Protein AF-A0A2E2XF05-F1 (afdb_monomer)

Solvent-accessible surface area (backbone atoms only — not comparable to full-atom values): 8799 Å² total; per-residue (Å²): 124,54,68,68,55,55,50,50,51,51,48,69,74,61,64,51,60,24,35,37,39,36,39,91,64,89,56,67,69,61,55,51,50,18,64,78,66,68,20,51,69,46,81,35,78,52,69,76,68,50,79,86,55,68,71,25,62,30,31,40,35,61,68,50,55,86,99,35,68,68,50,52,51,40,50,53,46,37,54,76,66,26,21,56,24,37,43,33,36,33,77,39,92,56,95,66,80,61,63,70,49,46,75,72,63,35,41,81,71,48,77,29,82,89,78,40,32,31,34,32,41,33,48,57,88,73,64,67,72,89,57,71,53,84,34,64,90,51,37,102,53,46,93,52,60,92,73,72,81,136
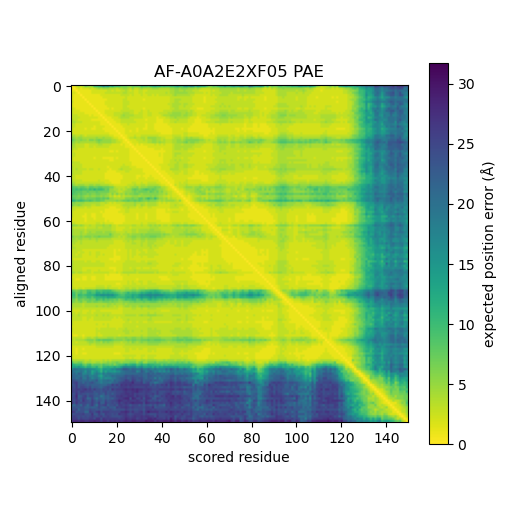
pLDDT: mean 88.38, std 10.75, range [57.88, 97.75]

Secondary structure (DSSP, 8-state):
--HHHHHHHHHHHH--SEEEEE-SS--HHHHHHHHHTT-EEEEESSGGGGTT---BSEEEE-S--TT-HHHHHHHHHIIIIIBSEEEEEEE-SSSSPPHHHHHTT-EEEEEETTTTEEEEEEEGGGTS---GGGSTTTSSSGGGTTT---

Foldseek 3Di:
DAPVVVVVVVCVVQVWQEEEEEDPDDDVVVVVVCVVSNHHYDYDHALVVCPPDAATAEYEAEPQEPPDPRSLVSVLCCCPGHYQKYKYKYAQPDPDDDVSCVVSVWDWDDADPPVRITIIIGHNVPSDDPDPCPDLVNDPCSVCVPPDDD

Mean predicted aligned error: 7.57 Å

Structure (mmCIF, N/CA/C/O backbone):
data_AF-A0A2E2XF05-F1
#
_entry.id   AF-A0A2E2XF05-F1
#
loop_
_atom_site.group_PDB
_atom_site.id
_atom_site.type_symbol
_atom_site.label_atom_id
_atom_site.label_alt_id
_atom_site.label_comp_id
_atom_site.label_asym_id
_atom_site.label_entity_id
_atom_site.label_seq_id
_atom_site.pdbx_PDB_ins_code
_atom_site.Cartn_x
_atom_site.Cartn_y
_atom_site.Cartn_z
_atom_site.occupancy
_atom_site.B_iso_or_equiv
_atom_site.auth_seq_id
_atom_site.auth_comp_id
_atom_site.auth_asym_id
_atom_site.auth_atom_id
_atom_site.pdbx_PDB_model_num
ATOM 1 N N . MET A 1 1 ? 5.450 16.412 6.379 1.00 81.38 1 MET A N 1
ATOM 2 C CA . MET A 1 1 ? 4.198 15.639 6.253 1.00 81.38 1 MET A CA 1
ATOM 3 C C . MET A 1 1 ? 4.481 14.234 6.741 1.00 81.38 1 MET A C 1
ATOM 5 O O . MET A 1 1 ? 5.521 13.694 6.375 1.00 81.38 1 MET A O 1
ATOM 9 N N . LEU A 1 2 ? 3.626 13.694 7.604 1.00 93.19 2 LEU A N 1
ATOM 10 C CA . LEU A 1 2 ? 3.779 12.358 8.175 1.00 93.19 2 LEU A CA 1
ATOM 11 C C . LEU A 1 2 ? 3.225 11.288 7.212 1.00 93.19 2 LEU A C 1
ATOM 13 O O . LEU A 1 2 ? 2.390 11.614 6.365 1.00 93.19 2 LEU A O 1
ATOM 17 N N . PRO A 1 3 ? 3.641 10.011 7.335 1.00 92.62 3 PRO A N 1
ATOM 18 C CA . PRO A 1 3 ? 3.081 8.915 6.536 1.00 92.62 3 PRO A CA 1
ATOM 19 C C . PRO A 1 3 ? 1.554 8.816 6.639 1.00 92.62 3 PRO A C 1
ATOM 21 O O . PRO A 1 3 ? 0.880 8.616 5.632 1.00 92.62 3 PRO A O 1
ATOM 24 N N . GLN A 1 4 ? 1.014 9.032 7.843 1.00 92.88 4 GLN A N 1
ATOM 25 C CA . GLN A 1 4 ? -0.428 9.052 8.099 1.00 92.88 4 GLN A CA 1
ATOM 26 C C . GLN A 1 4 ? -1.146 10.153 7.305 1.00 92.88 4 GLN A C 1
ATOM 28 O O . GLN A 1 4 ? -2.200 9.903 6.736 1.00 92.88 4 GLN A O 1
ATOM 33 N N . ASP A 1 5 ? -0.557 11.347 7.193 1.00 93.75 5 ASP A N 1
ATOM 34 C CA . ASP A 1 5 ? -1.171 12.460 6.462 1.00 93.75 5 ASP A CA 1
ATOM 35 C C . ASP A 1 5 ? -1.230 12.141 4.963 1.00 93.75 5 ASP A C 1
ATOM 37 O O . ASP A 1 5 ? -2.221 12.422 4.296 1.00 93.75 5 ASP A O 1
ATOM 41 N N . ALA A 1 6 ? -0.175 11.517 4.426 1.00 94.75 6 ALA A N 1
ATOM 42 C CA . ALA A 1 6 ? -0.144 11.084 3.033 1.00 94.75 6 ALA A CA 1
ATOM 43 C C . ALA A 1 6 ? -1.183 9.988 2.751 1.00 94.75 6 ALA A C 1
ATOM 45 O O . ALA A 1 6 ? -1.860 10.043 1.724 1.00 94.75 6 ALA A O 1
ATOM 46 N N . LEU A 1 7 ? -1.347 9.037 3.676 1.00 94.81 7 LEU A N 1
ATOM 47 C CA . LEU A 1 7 ? -2.396 8.025 3.603 1.00 94.81 7 LEU A CA 1
ATOM 48 C C . LEU A 1 7 ? -3.793 8.668 3.595 1.00 94.81 7 LEU A C 1
ATOM 50 O O . LEU A 1 7 ? -4.604 8.354 2.724 1.00 94.81 7 LEU A O 1
ATOM 54 N N . TRP A 1 8 ? -4.067 9.596 4.516 1.00 95.19 8 TRP A N 1
ATOM 55 C CA . TRP A 1 8 ? -5.366 10.273 4.578 1.00 95.19 8 TRP A CA 1
ATOM 56 C C . TRP A 1 8 ? -5.651 11.094 3.329 1.00 95.19 8 TRP A C 1
ATOM 58 O O . TRP A 1 8 ? -6.739 10.989 2.766 1.00 95.19 8 TRP A O 1
ATOM 68 N N . ASN A 1 9 ? -4.656 11.829 2.831 1.00 94.38 9 ASN A N 1
ATOM 69 C CA . ASN A 1 9 ? -4.770 12.547 1.566 1.00 94.38 9 ASN A CA 1
ATOM 70 C C . ASN A 1 9 ? -5.104 11.593 0.411 1.00 94.38 9 ASN A C 1
ATOM 72 O O . ASN A 1 9 ? -5.940 11.918 -0.430 1.00 94.38 9 ASN A O 1
ATOM 76 N N . ARG A 1 10 ? -4.495 10.399 0.372 1.00 93.81 10 ARG A N 1
ATOM 77 C CA . ARG A 1 10 ? -4.782 9.394 -0.659 1.00 93.81 10 ARG A CA 1
ATOM 78 C C . ARG A 1 10 ? -6.226 8.899 -0.587 1.00 93.81 10 ARG A C 1
ATOM 80 O O . ARG A 1 10 ? -6.884 8.830 -1.625 1.00 93.81 10 ARG A O 1
ATOM 87 N N . LEU A 1 11 ? -6.716 8.587 0.612 1.00 94.88 11 LEU A N 1
ATOM 88 C CA . LEU A 1 11 ? -8.094 8.139 0.829 1.00 94.88 11 LEU A CA 1
ATOM 89 C C . LEU A 1 11 ? -9.111 9.231 0.473 1.00 94.88 11 LEU A C 1
ATOM 91 O O . LEU A 1 11 ? -10.080 8.948 -0.224 1.00 94.88 11 LEU A O 1
ATOM 95 N N . GLN A 1 12 ? -8.854 10.487 0.847 1.00 92.94 12 GLN A N 1
ATOM 96 C CA . GLN A 1 12 ? -9.718 11.625 0.504 1.00 92.94 12 GLN A CA 1
ATOM 97 C C . GLN A 1 12 ? -9.741 11.942 -0.995 1.00 92.94 12 GLN A C 1
ATOM 99 O O . GLN A 1 12 ? -10.766 12.365 -1.519 1.00 92.94 12 GLN A O 1
ATOM 104 N N . GLN A 1 13 ? -8.624 11.753 -1.700 1.00 90.94 13 GLN A N 1
ATOM 105 C CA . GLN A 1 13 ? -8.555 12.006 -3.141 1.00 90.94 13 GLN A CA 1
ATOM 106 C C . GLN A 1 13 ? -9.245 10.922 -3.970 1.00 90.94 13 GLN A C 1
ATOM 108 O O . GLN A 1 13 ? -9.747 11.218 -5.052 1.00 90.94 13 GLN A O 1
ATOM 113 N N . GLN A 1 14 ? -9.209 9.667 -3.513 1.00 91.19 14 GLN A N 1
ATOM 114 C CA . GLN A 1 14 ? -9.729 8.537 -4.285 1.00 91.19 14 GLN A CA 1
ATOM 115 C C . GLN A 1 14 ? -11.127 8.097 -3.862 1.00 91.19 14 GLN A C 1
ATOM 117 O O . GLN A 1 14 ? -11.825 7.551 -4.709 1.00 91.19 14 GLN A O 1
ATOM 122 N N . LEU A 1 15 ? -11.512 8.324 -2.599 1.00 93.75 15 LEU A N 1
ATOM 123 C CA . LEU A 1 15 ? -12.782 7.893 -2.001 1.00 93.75 15 LEU A CA 1
ATOM 124 C C . LEU A 1 15 ? -13.204 6.485 -2.467 1.00 93.75 15 LEU A C 1
ATOM 126 O O . LEU A 1 15 ? -14.292 6.329 -3.024 1.00 93.75 15 LEU A O 1
ATOM 130 N N . PRO A 1 16 ? -12.332 5.468 -2.309 1.00 96.12 16 PRO A N 1
ATOM 131 C CA . PRO A 1 16 ? -12.618 4.137 -2.822 1.00 96.12 16 PRO A CA 1
ATOM 132 C C . PRO A 1 16 ? -13.829 3.530 -2.111 1.00 96.12 16 PRO A C 1
ATOM 134 O O . PRO A 1 16 ? -13.969 3.655 -0.897 1.00 96.12 16 PRO A O 1
ATOM 137 N N . GLN A 1 17 ? -14.656 2.794 -2.846 1.00 96.44 17 GLN A N 1
ATOM 138 C CA . GLN A 1 17 ? -15.768 2.012 -2.295 1.00 96.44 17 GLN A CA 1
ATOM 139 C C . GLN A 1 17 ? -15.310 0.664 -1.725 1.00 96.44 17 GLN A C 1
ATOM 141 O O . GLN A 1 17 ? -16.015 0.052 -0.925 1.00 96.44 17 GLN A O 1
ATOM 146 N N . SER A 1 18 ? -14.123 0.190 -2.115 1.00 97.69 18 SER A N 1
ATOM 147 C CA . SER A 1 18 ? -13.531 -1.046 -1.599 1.00 97.69 18 SER A CA 1
ATOM 148 C C . SER A 1 18 ? -12.019 -0.916 -1.410 1.00 97.69 18 SER A C 1
ATOM 150 O O . SER A 1 18 ? -11.292 -0.464 -2.300 1.00 97.69 18 SER A O 1
ATOM 152 N N . LEU A 1 19 ? -11.550 -1.331 -0.235 1.00 97.75 19 LEU A N 1
ATOM 153 C CA . LEU A 1 19 ? -10.180 -1.185 0.230 1.00 97.75 19 LEU A CA 1
ATOM 154 C C . LEU A 1 19 ? -9.629 -2.535 0.695 1.00 97.75 19 LEU A C 1
ATOM 156 O O . LEU A 1 19 ? -10.177 -3.159 1.602 1.00 97.75 19 LEU A O 1
ATOM 160 N N . LEU A 1 20 ? -8.511 -2.960 0.112 1.00 97.50 20 LEU A N 1
ATOM 161 C CA . LEU A 1 20 ? -7.727 -4.076 0.634 1.00 97.50 20 LEU A CA 1
ATOM 162 C C . LEU A 1 20 ? -6.605 -3.523 1.512 1.00 97.50 20 LEU A C 1
ATOM 164 O O . LEU A 1 20 ? -5.746 -2.798 1.018 1.00 97.50 20 LEU A O 1
ATOM 168 N N . LEU A 1 21 ? -6.591 -3.867 2.793 1.00 96.69 21 LEU A N 1
ATOM 169 C CA . LEU A 1 21 ? -5.568 -3.453 3.747 1.00 96.69 21 LEU A CA 1
ATOM 170 C C . LEU A 1 21 ? -4.628 -4.627 4.046 1.00 96.69 21 LEU A C 1
ATOM 172 O O . LEU A 1 21 ? -5.074 -5.694 4.460 1.00 96.69 21 LEU A O 1
ATOM 176 N N . ILE A 1 22 ? -3.326 -4.423 3.849 1.00 95.38 22 ILE A N 1
ATOM 177 C CA . ILE A 1 22 ? -2.275 -5.408 4.110 1.00 95.38 22 ILE A CA 1
ATOM 178 C C . ILE A 1 22 ? -1.344 -4.845 5.177 1.00 95.38 22 ILE A C 1
ATOM 180 O O . ILE A 1 22 ? -0.580 -3.907 4.927 1.00 95.38 22 ILE A O 1
ATOM 184 N N . THR A 1 23 ? -1.434 -5.424 6.368 1.00 93.06 23 THR A N 1
ATOM 185 C CA . THR A 1 23 ? -0.648 -5.040 7.543 1.00 93.06 23 THR A CA 1
ATOM 186 C C . THR A 1 23 ? -0.683 -6.165 8.578 1.00 93.06 23 THR A C 1
ATOM 188 O O . THR A 1 23 ? -1.639 -6.938 8.622 1.00 93.06 23 THR A O 1
ATOM 191 N N . ASP A 1 24 ? 0.325 -6.276 9.430 1.00 89.75 24 ASP A N 1
ATOM 192 C CA . ASP A 1 24 ? 0.373 -7.288 10.488 1.00 89.75 24 ASP A CA 1
ATOM 193 C C . ASP A 1 24 ? -0.569 -6.952 11.654 1.00 89.75 24 ASP A C 1
ATOM 195 O O . ASP A 1 24 ? -1.108 -7.852 12.319 1.00 89.75 24 ASP A O 1
ATOM 199 N N . SER A 1 25 ? -0.801 -5.654 11.879 1.00 87.50 25 SER A N 1
ATOM 200 C CA . SER A 1 25 ? -1.588 -5.121 12.993 1.00 87.50 25 SER A CA 1
ATOM 201 C C . SER A 1 25 ? -2.826 -4.375 12.499 1.00 87.50 25 SER A C 1
ATOM 203 O O . SER A 1 25 ? -2.718 -3.587 11.566 1.00 87.50 25 SER A O 1
ATOM 205 N N . PRO A 1 26 ? -4.002 -4.567 13.122 1.00 84.56 26 PRO A N 1
ATOM 206 C CA . PRO A 1 26 ? -5.194 -3.820 12.738 1.00 84.56 26 PRO A CA 1
ATOM 207 C C . PRO A 1 26 ? -4.965 -2.315 12.914 1.00 84.56 26 PRO A C 1
ATOM 209 O O . PRO A 1 26 ? -4.267 -1.881 13.836 1.00 84.56 26 PRO A O 1
ATOM 212 N N . ILE A 1 27 ? -5.585 -1.515 12.047 1.00 92.75 27 ILE A N 1
ATOM 213 C CA . ILE A 1 27 ? -5.529 -0.051 12.108 1.00 92.75 27 ILE A CA 1
ATOM 214 C C . ILE A 1 27 ? -6.961 0.461 12.276 1.00 92.75 27 ILE A C 1
ATOM 216 O O . ILE A 1 27 ? -7.627 0.745 11.276 1.00 92.75 27 ILE A O 1
ATOM 220 N N . PRO A 1 28 ? -7.440 0.623 13.528 1.00 93.38 28 PRO A N 1
ATOM 221 C CA . PRO A 1 28 ? -8.830 0.987 13.807 1.00 93.38 28 PRO A CA 1
ATOM 222 C C . PRO A 1 28 ? -9.284 2.268 13.108 1.00 93.38 28 PRO A C 1
ATOM 224 O O . PRO A 1 28 ? -10.440 2.394 12.728 1.00 93.38 28 PRO A O 1
ATOM 227 N N . ALA A 1 29 ? -8.369 3.215 12.883 1.00 93.94 29 ALA A N 1
ATOM 228 C CA . ALA A 1 29 ? -8.683 4.449 12.172 1.00 93.94 29 ALA A CA 1
ATOM 229 C C . ALA A 1 29 ? -9.101 4.210 10.707 1.00 93.94 29 ALA A C 1
ATOM 231 O O . ALA A 1 29 ? -9.966 4.921 10.207 1.00 93.94 29 ALA A O 1
ATOM 2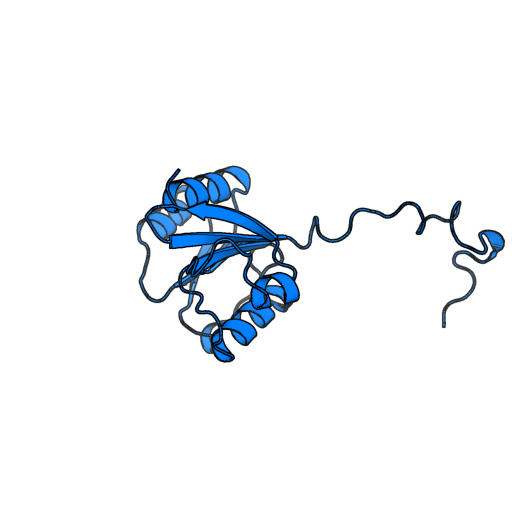32 N N . ILE A 1 30 ? -8.515 3.223 10.014 1.00 95.12 30 ILE A N 1
ATOM 233 C CA . ILE A 1 30 ? -8.885 2.889 8.626 1.00 95.12 30 ILE A CA 1
ATOM 234 C C . ILE A 1 30 ? -10.230 2.160 8.601 1.00 95.12 30 ILE A C 1
ATOM 236 O O . ILE A 1 30 ? -11.061 2.436 7.739 1.00 95.12 30 ILE A O 1
ATOM 240 N N . GLU A 1 31 ? -10.464 1.262 9.558 1.00 93.69 31 GLU A N 1
ATOM 241 C CA . GLU A 1 31 ? -11.744 0.561 9.701 1.00 93.69 31 GLU A CA 1
ATOM 242 C C . GLU A 1 31 ? -12.884 1.546 9.987 1.00 93.69 31 GLU A C 1
ATOM 244 O O . GLU A 1 31 ? -13.912 1.523 9.311 1.00 93.69 31 GLU A O 1
ATOM 249 N N . GLN A 1 32 ? -12.665 2.472 10.926 1.00 95.25 32 GLN A N 1
ATOM 250 C CA . GLN A 1 32 ? -13.612 3.531 11.264 1.00 95.25 32 GLN A CA 1
ATOM 251 C C . GLN A 1 32 ? -13.890 4.445 10.066 1.00 95.25 32 GLN A C 1
ATOM 253 O O . GLN A 1 32 ? -15.049 4.717 9.755 1.00 95.25 32 GLN A O 1
ATOM 258 N N . TRP A 1 33 ? -12.842 4.862 9.347 1.00 96.19 33 TRP A N 1
ATOM 259 C C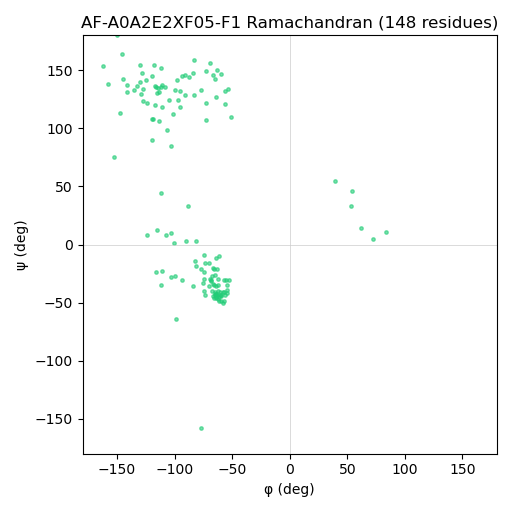A . TRP A 1 33 ? -12.993 5.634 8.114 1.00 96.19 33 TRP A CA 1
ATOM 260 C C . TRP A 1 33 ? -13.848 4.885 7.084 1.00 96.19 33 TRP A C 1
ATOM 262 O O . TRP A 1 33 ? -14.712 5.487 6.443 1.00 96.19 33 TRP A O 1
ATOM 272 N N . GLY A 1 34 ? -13.650 3.568 6.966 1.00 96.19 34 GLY A N 1
ATOM 273 C CA . GLY A 1 34 ? -14.426 2.709 6.081 1.00 96.19 34 GLY A CA 1
ATOM 274 C C . GLY A 1 34 ? -15.917 2.703 6.409 1.00 96.19 34 GLY A C 1
ATOM 275 O O . GLY A 1 34 ? -16.741 2.858 5.511 1.00 96.19 34 GLY A O 1
ATOM 276 N N . ILE A 1 35 ? -16.271 2.621 7.694 1.00 95.75 35 ILE A N 1
ATOM 277 C CA . ILE A 1 35 ? -17.666 2.706 8.155 1.00 95.75 35 ILE A CA 1
ATOM 278 C C . ILE A 1 35 ? -18.274 4.067 7.792 1.00 95.75 35 ILE A C 1
ATOM 280 O O . ILE A 1 35 ? -19.360 4.125 7.217 1.00 95.75 35 ILE A O 1
ATOM 284 N N . GLU A 1 36 ? -17.566 5.157 8.091 1.00 96.31 36 GLU A N 1
ATOM 285 C CA . GLU A 1 36 ? -18.037 6.529 7.855 1.00 96.31 36 GLU A CA 1
ATOM 286 C C . GLU A 1 36 ? -18.269 6.836 6.371 1.00 96.31 36 GLU A C 1
ATOM 288 O O . GLU A 1 36 ? -19.204 7.557 6.026 1.00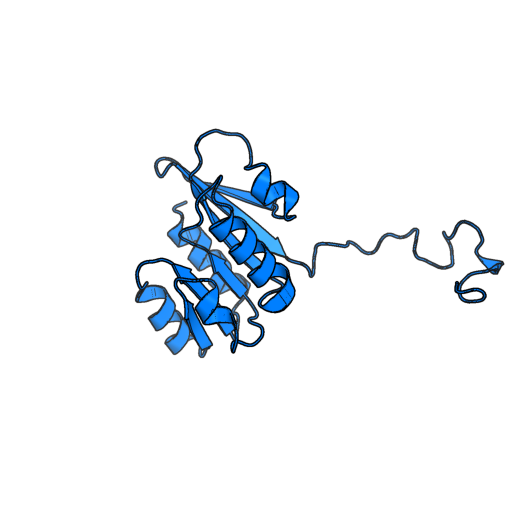 96.31 36 GLU A O 1
ATOM 293 N N . HIS A 1 37 ? -17.444 6.264 5.491 1.00 95.56 37 HIS A N 1
ATOM 294 C CA . HIS A 1 37 ? -17.481 6.513 4.048 1.00 95.56 37 HIS A CA 1
ATOM 295 C C . HIS A 1 37 ? -18.147 5.377 3.260 1.00 95.56 37 HIS A C 1
ATOM 297 O O . HIS A 1 37 ? -18.079 5.370 2.033 1.00 95.56 37 HIS A O 1
ATOM 303 N N . GLN A 1 38 ? -18.786 4.420 3.949 1.00 96.25 38 GLN A N 1
ATOM 304 C CA . GLN A 1 38 ? -19.420 3.239 3.344 1.00 96.25 38 GLN A CA 1
ATOM 305 C C . GLN A 1 38 ? -18.468 2.440 2.432 1.00 96.25 38 GLN A C 1
ATOM 307 O O . GLN A 1 38 ? -18.881 1.848 1.436 1.00 96.25 38 GLN A O 1
ATOM 312 N N . CYS A 1 39 ? -17.183 2.424 2.776 1.00 97.06 39 CYS A N 1
ATOM 313 C CA . CYS A 1 39 ? -16.149 1.683 2.075 1.00 97.06 39 CYS A CA 1
ATOM 314 C C . CYS A 1 39 ? -15.998 0.286 2.687 1.00 97.06 39 CYS A C 1
ATOM 316 O O . CYS A 1 39 ? -15.805 0.132 3.896 1.00 97.06 39 CYS A O 1
ATOM 318 N N . GLN A 1 40 ? -16.035 -0.747 1.846 1.00 96.88 40 GLN A N 1
ATOM 319 C CA . GLN A 1 40 ? -15.734 -2.109 2.269 1.00 96.88 40 GLN A CA 1
ATOM 320 C C . GLN A 1 40 ? -14.228 -2.257 2.510 1.00 96.88 40 GLN A C 1
ATOM 322 O O . GLN A 1 40 ? -13.452 -2.344 1.559 1.00 96.88 40 GLN A O 1
ATOM 327 N N . VAL A 1 41 ? -13.820 -2.355 3.774 1.00 96.88 41 VAL A N 1
ATOM 328 C CA . VAL A 1 41 ? -12.427 -2.615 4.157 1.00 96.88 41 VAL A CA 1
ATOM 329 C C . VAL A 1 41 ? -12.236 -4.105 4.433 1.00 96.88 41 VAL A C 1
ATOM 331 O O . VAL A 1 41 ? -12.928 -4.681 5.269 1.00 96.88 41 VAL A O 1
ATOM 334 N N . VAL A 1 42 ? -11.288 -4.735 3.740 1.00 96.06 42 VAL A N 1
ATOM 335 C CA . VAL A 1 42 ? -10.872 -6.121 3.991 1.00 96.06 42 VAL A CA 1
ATOM 336 C C . VAL A 1 42 ? -9.416 -6.125 4.423 1.00 96.06 42 VAL A C 1
ATOM 338 O O . VAL A 1 42 ? -8.542 -5.691 3.675 1.00 96.06 42 VAL A O 1
ATOM 341 N N . HIS A 1 43 ? -9.156 -6.622 5.629 1.00 95.25 43 HIS A N 1
ATOM 342 C CA . HIS A 1 43 ? -7.810 -6.769 6.174 1.00 95.25 43 HIS A CA 1
ATOM 343 C C . HIS A 1 43 ? -7.277 -8.180 5.922 1.00 95.25 43 HIS A C 1
ATOM 345 O O . HIS A 1 43 ? -7.962 -9.163 6.197 1.00 95.25 43 HIS A O 1
ATOM 351 N N . ILE A 1 44 ? -6.049 -8.274 5.414 1.00 92.75 44 ILE A N 1
ATOM 352 C CA . ILE A 1 44 ? -5.316 -9.533 5.268 1.00 92.75 44 ILE A CA 1
ATOM 353 C C . ILE A 1 44 ? -3.910 -9.420 5.855 1.00 92.75 44 ILE A C 1
ATOM 355 O O . ILE A 1 44 ? -3.317 -8.339 5.886 1.00 92.75 44 ILE A O 1
ATOM 359 N N . LYS A 1 45 ? -3.358 -10.567 6.257 1.00 88.31 45 LYS A N 1
ATOM 360 C CA . LYS A 1 45 ? -1.972 -10.672 6.741 1.00 88.31 45 LYS A CA 1
ATOM 361 C C . LYS A 1 45 ? -1.077 -11.432 5.773 1.00 88.31 45 LYS A C 1
ATOM 363 O O . LYS A 1 45 ? 0.137 -11.277 5.797 1.00 88.31 45 LYS A O 1
ATOM 368 N N . SER A 1 46 ? -1.660 -12.276 4.923 1.00 84.06 46 SER A N 1
ATOM 369 C CA . SER A 1 46 ? -0.890 -13.209 4.109 1.00 84.06 46 SER A CA 1
ATOM 370 C C . SER A 1 46 ? -1.498 -13.450 2.729 1.00 84.06 46 SER A C 1
ATOM 372 O O . SER A 1 46 ? -2.666 -13.175 2.463 1.00 84.06 46 SER A O 1
ATOM 374 N N . ALA A 1 47 ? -0.693 -14.019 1.829 1.00 81.69 47 ALA A N 1
ATOM 375 C CA . ALA A 1 47 ? -1.120 -14.335 0.469 1.00 81.69 47 ALA A CA 1
ATOM 376 C C . ALA A 1 47 ? -2.205 -15.421 0.398 1.00 81.69 47 ALA A C 1
ATOM 378 O O . ALA A 1 47 ? -2.906 -15.498 -0.611 1.00 81.69 47 ALA A O 1
ATOM 379 N N . THR A 1 48 ? -2.356 -16.263 1.425 1.00 84.50 48 THR A N 1
ATOM 380 C CA . THR A 1 48 ? -3.403 -17.297 1.460 1.00 84.50 48 THR A CA 1
ATOM 381 C C . THR A 1 48 ? -4.796 -16.698 1.601 1.00 84.50 48 THR A C 1
ATOM 383 O O . THR A 1 48 ? -5.748 -17.235 1.034 1.00 84.50 48 THR A O 1
ATOM 386 N N . ASP A 1 49 ? -4.900 -15.542 2.256 1.00 84.88 49 ASP A N 1
ATOM 387 C CA . ASP A 1 49 ? -6.165 -14.843 2.498 1.00 84.88 49 ASP A CA 1
ATOM 388 C C . ASP A 1 49 ? -6.753 -14.247 1.205 1.00 84.88 49 ASP A C 1
ATOM 390 O O . ASP A 1 49 ? -7.938 -13.940 1.136 1.00 84.88 49 ASP A O 1
ATOM 394 N N . LEU A 1 50 ? -5.943 -14.135 0.143 1.00 88.56 50 LEU A N 1
ATOM 395 C CA . LEU A 1 50 ? -6.347 -13.584 -1.153 1.00 88.56 50 LEU A CA 1
ATOM 396 C C . LEU A 1 50 ? -7.181 -14.537 -2.017 1.00 88.56 50 LEU A C 1
ATOM 398 O O . LEU A 1 50 ? -7.859 -14.078 -2.933 1.00 88.56 50 LEU A O 1
ATOM 402 N N . ASN A 1 51 ? -7.126 -15.853 -1.779 1.00 86.12 51 ASN A N 1
ATOM 403 C CA . ASN A 1 51 ? -7.630 -16.864 -2.723 1.00 86.12 51 ASN A CA 1
ATOM 404 C C . ASN A 1 51 ? -9.113 -16.701 -3.099 1.00 86.12 51 ASN A C 1
ATOM 406 O O . ASN A 1 51 ? -9.483 -17.031 -4.221 1.00 86.12 51 ASN A O 1
ATOM 410 N N . ASN A 1 52 ? -9.930 -16.169 -2.189 1.00 86.56 52 ASN A N 1
ATOM 411 C CA . ASN A 1 52 ? -11.378 -16.028 -2.370 1.00 86.56 52 ASN A CA 1
ATOM 412 C C . ASN A 1 52 ? -11.835 -14.565 -2.403 1.00 86.56 52 ASN A C 1
ATOM 414 O O . ASN A 1 52 ? -13.027 -14.286 -2.284 1.00 86.56 52 ASN A O 1
ATOM 418 N N . LEU A 1 53 ? -10.895 -13.627 -2.523 1.00 94.12 53 LEU A N 1
ATOM 419 C CA . LEU A 1 53 ? -11.210 -12.209 -2.554 1.00 94.12 53 LEU A CA 1
ATOM 420 C C . LEU A 1 53 ? -11.359 -11.713 -3.989 1.00 94.12 53 LEU A C 1
ATOM 422 O O . LEU A 1 53 ? -10.653 -12.143 -4.902 1.00 94.12 53 LEU A O 1
ATOM 426 N N . GLY A 1 54 ? -12.281 -10.772 -4.169 1.00 94.31 54 GLY A N 1
ATOM 427 C CA . GLY A 1 54 ? -12.488 -10.085 -5.434 1.00 94.31 54 GLY A CA 1
ATOM 428 C C . GLY A 1 54 ? -11.434 -9.013 -5.713 1.00 94.31 54 GLY A C 1
ATOM 429 O O . GLY A 1 54 ? -10.322 -9.016 -5.173 1.00 94.31 54 GLY A O 1
ATOM 430 N N . ARG A 1 55 ? -11.816 -8.077 -6.583 1.00 95.88 55 ARG A N 1
ATOM 431 C CA . ARG A 1 55 ? -11.054 -6.859 -6.856 1.00 95.88 55 ARG A CA 1
ATOM 432 C C . ARG A 1 55 ? -11.494 -5.730 -5.935 1.00 95.88 55 ARG A C 1
ATOM 434 O O . ARG A 1 55 ? -12.674 -5.602 -5.632 1.00 95.88 55 ARG A O 1
ATOM 441 N N . PHE A 1 56 ? -10.528 -4.902 -5.573 1.00 97.56 56 PHE A N 1
ATOM 442 C CA . PHE A 1 56 ? -10.658 -3.719 -4.744 1.00 97.56 56 PHE A CA 1
ATOM 443 C C . PHE A 1 56 ? -10.207 -2.498 -5.535 1.00 97.56 56 PHE A C 1
ATOM 445 O O . PHE A 1 56 ? -9.253 -2.557 -6.324 1.00 97.56 56 PHE A O 1
ATOM 452 N N . GLU A 1 57 ? -10.867 -1.373 -5.303 1.00 96.62 57 GLU A N 1
ATOM 453 C CA . GLU A 1 57 ? -10.541 -0.117 -5.975 1.00 96.62 57 GLU A CA 1
ATOM 454 C C . GLU A 1 57 ? -9.186 0.444 -5.545 1.00 96.62 57 GLU A C 1
ATOM 456 O O . GLU A 1 57 ? -8.503 1.063 -6.361 1.00 96.62 57 GLU A O 1
ATOM 461 N N . LEU A 1 58 ? -8.781 0.187 -4.298 1.00 97.50 58 LEU A N 1
ATOM 462 C CA . LEU A 1 58 ? -7.474 0.546 -3.759 1.00 97.50 58 LEU A CA 1
ATOM 463 C C . LEU A 1 58 ? -6.948 -0.570 -2.849 1.00 97.50 58 LEU A C 1
ATOM 465 O O . LEU A 1 58 ? -7.675 -1.096 -2.009 1.00 97.50 58 LEU A O 1
ATOM 469 N N . ALA A 1 59 ? -5.665 -0.896 -2.978 1.00 97.69 59 ALA A N 1
ATOM 470 C CA . ALA A 1 59 ? -4.938 -1.678 -1.986 1.00 97.69 59 ALA A CA 1
ATOM 471 C C . ALA A 1 59 ? -3.930 -0.802 -1.228 1.00 97.69 59 ALA A C 1
ATOM 473 O O . ALA A 1 59 ? -3.193 -0.022 -1.834 1.00 97.69 59 ALA A O 1
ATOM 474 N N . LEU A 1 60 ? -3.878 -0.961 0.092 1.00 97.56 60 LEU A N 1
ATOM 475 C CA . LEU A 1 60 ? -2.911 -0.338 0.988 1.00 97.56 60 LEU A CA 1
ATOM 476 C C . LEU A 1 60 ? -1.973 -1.407 1.535 1.00 97.56 60 LEU A C 1
ATOM 478 O O . LEU A 1 60 ? -2.414 -2.312 2.238 1.00 97.56 60 LEU A O 1
ATOM 482 N N . VAL A 1 61 ? -0.682 -1.291 1.241 1.00 96.62 61 VAL A N 1
ATOM 483 C CA . VAL A 1 61 ? 0.344 -2.216 1.735 1.00 96.62 61 VAL A CA 1
ATOM 484 C C . VAL A 1 61 ? 1.258 -1.461 2.690 1.00 96.62 61 VAL A C 1
ATOM 486 O O . VAL A 1 61 ? 2.051 -0.630 2.254 1.00 96.62 61 VAL A O 1
ATOM 489 N N . LEU A 1 62 ? 1.133 -1.710 3.990 1.00 94.81 62 LEU A N 1
ATOM 490 C CA . LEU A 1 62 ? 1.807 -0.894 5.007 1.00 94.81 62 LEU A CA 1
ATOM 491 C C . LEU A 1 62 ? 3.044 -1.573 5.603 1.00 94.81 62 LEU A C 1
ATOM 493 O O . LEU A 1 62 ? 3.994 -0.878 5.947 1.00 94.81 62 LEU A O 1
ATOM 497 N N . ASP A 1 63 ? 3.068 -2.909 5.617 1.00 88.06 63 ASP A N 1
ATOM 498 C CA . ASP A 1 63 ? 4.160 -3.718 6.180 1.00 88.06 63 ASP A CA 1
ATOM 499 C C . ASP A 1 63 ? 4.930 -4.487 5.096 1.00 88.06 63 ASP A C 1
ATOM 501 O O . ASP A 1 63 ? 5.214 -5.682 5.202 1.00 88.06 63 ASP A O 1
ATOM 505 N N . TRP A 1 64 ? 5.252 -3.819 3.985 1.00 92.62 64 TRP A N 1
ATOM 506 C CA . TRP A 1 64 ? 6.074 -4.441 2.950 1.00 92.62 64 TRP A CA 1
ATOM 507 C C . TRP A 1 64 ? 7.555 -4.472 3.350 1.00 92.62 64 TRP A C 1
ATOM 509 O O . TRP A 1 64 ? 8.121 -3.453 3.752 1.00 92.62 64 TRP A O 1
ATOM 519 N N . GLN A 1 65 ? 8.201 -5.629 3.175 1.00 90.00 65 GLN A N 1
ATOM 520 C CA . GLN A 1 65 ? 9.620 -5.818 3.465 1.00 90.00 65 GLN A CA 1
ATOM 521 C C . GLN A 1 65 ? 10.420 -6.091 2.180 1.00 90.00 65 GLN A C 1
ATOM 523 O O . GLN A 1 65 ? 10.031 -6.965 1.399 1.00 90.00 65 GLN A O 1
ATOM 528 N N . PRO A 1 66 ? 11.543 -5.380 1.958 1.00 89.44 66 PRO A N 1
ATOM 529 C CA . PRO A 1 66 ? 12.401 -5.609 0.800 1.00 89.44 66 PRO A CA 1
ATOM 530 C C . PRO A 1 66 ? 13.123 -6.954 0.889 1.00 89.44 66 PRO A C 1
ATOM 532 O O . PRO A 1 66 ? 13.349 -7.469 1.984 1.00 89.44 66 PRO A O 1
ATOM 535 N N . HIS A 1 67 ? 13.533 -7.493 -0.262 1.00 88.31 67 HIS A N 1
ATOM 536 C CA . HIS A 1 67 ? 14.307 -8.739 -0.360 1.00 88.31 67 HIS A CA 1
ATOM 537 C C . HIS A 1 67 ? 13.586 -9.989 0.175 1.00 88.31 67 HIS A C 1
ATOM 539 O O . HIS A 1 67 ? 14.203 -11.040 0.350 1.00 88.31 67 HIS A O 1
ATOM 545 N N . SER A 1 68 ? 12.273 -9.901 0.397 1.00 90.88 68 SER A N 1
ATOM 546 C CA . SER A 1 68 ? 11.429 -11.037 0.744 1.00 90.88 68 SER A CA 1
ATOM 547 C C . SER A 1 68 ? 10.651 -11.496 -0.483 1.00 90.88 68 SER A C 1
ATOM 549 O O . SER A 1 68 ? 9.751 -10.802 -0.965 1.00 90.88 68 SER A O 1
ATOM 551 N N . GLN A 1 69 ? 10.977 -12.691 -0.983 1.00 90.38 69 GLN A N 1
ATOM 552 C CA . GLN A 1 69 ? 10.281 -13.295 -2.123 1.00 90.38 69 GLN A CA 1
ATOM 553 C C . GLN A 1 69 ? 8.769 -13.377 -1.872 1.00 90.38 69 GLN A C 1
ATOM 555 O O . GLN A 1 69 ? 7.984 -13.012 -2.741 1.00 90.38 69 GLN A O 1
ATOM 560 N N . GLN A 1 70 ? 8.365 -13.750 -0.656 1.00 91.44 70 GLN A N 1
ATOM 561 C CA . GLN A 1 70 ? 6.961 -13.823 -0.260 1.00 91.44 70 GLN A CA 1
ATOM 562 C C . GLN A 1 70 ? 6.247 -12.466 -0.373 1.00 91.44 70 GLN A C 1
ATOM 564 O O . GLN A 1 70 ? 5.133 -12.402 -0.891 1.00 91.44 70 GLN A O 1
ATOM 569 N N . HIS A 1 71 ? 6.867 -11.370 0.083 1.00 92.56 71 HIS A N 1
ATOM 570 C CA . HIS A 1 71 ? 6.257 -10.036 -0.008 1.00 92.56 71 HIS A CA 1
ATOM 571 C C . HIS A 1 71 ? 6.202 -9.537 -1.456 1.00 92.56 71 HIS A C 1
ATOM 573 O O . HIS A 1 71 ? 5.230 -8.892 -1.852 1.00 92.56 71 HIS A O 1
ATOM 579 N N . THR A 1 72 ? 7.215 -9.852 -2.263 1.00 92.44 72 THR A N 1
ATOM 580 C CA . THR A 1 72 ? 7.247 -9.522 -3.693 1.00 92.44 72 THR A CA 1
ATOM 581 C C . THR A 1 72 ? 6.174 -10.285 -4.473 1.00 92.44 72 THR A C 1
ATOM 583 O O . THR A 1 72 ? 5.448 -9.683 -5.265 1.00 92.44 72 THR A O 1
ATOM 586 N N . GLU A 1 73 ? 6.004 -11.582 -4.211 1.00 92.69 73 GLU A N 1
ATOM 587 C CA . GLU A 1 73 ? 4.946 -12.407 -4.807 1.00 92.69 73 GLU A CA 1
ATOM 588 C C . GLU A 1 73 ? 3.553 -11.943 -4.377 1.00 92.69 73 GLU A C 1
ATOM 590 O O . GLU A 1 73 ? 2.663 -11.808 -5.219 1.00 92.69 73 GLU A O 1
ATOM 595 N N . LEU A 1 74 ? 3.370 -11.626 -3.090 1.00 93.56 74 LEU A N 1
ATOM 596 C CA . LEU A 1 74 ? 2.132 -11.049 -2.571 1.00 93.56 74 LEU A CA 1
ATOM 597 C C . LEU A 1 74 ? 1.784 -9.750 -3.307 1.00 93.56 74 LEU A C 1
ATOM 599 O O . LEU A 1 74 ? 0.664 -9.592 -3.792 1.00 93.56 74 LEU A O 1
ATOM 603 N N . LEU A 1 75 ? 2.750 -8.841 -3.440 1.00 95.12 75 LEU A N 1
ATOM 604 C CA . LEU A 1 75 ? 2.549 -7.561 -4.109 1.00 95.12 75 LEU A CA 1
ATOM 605 C C . LEU A 1 75 ? 2.222 -7.735 -5.599 1.00 95.12 75 LEU A C 1
ATOM 607 O O . LEU A 1 75 ? 1.300 -7.094 -6.109 1.00 95.12 75 LEU A O 1
ATOM 611 N N . ALA A 1 76 ? 2.926 -8.635 -6.290 1.00 94.00 76 ALA A N 1
ATOM 612 C CA . ALA A 1 76 ? 2.645 -8.978 -7.682 1.00 94.00 76 ALA A CA 1
ATOM 613 C C . ALA A 1 76 ? 1.242 -9.584 -7.845 1.00 94.00 76 ALA A C 1
ATOM 615 O O . ALA A 1 76 ? 0.515 -9.242 -8.781 1.00 94.00 76 ALA A O 1
ATOM 616 N N . ARG A 1 77 ? 0.824 -10.440 -6.908 1.00 95.00 77 ARG A N 1
ATOM 617 C CA . ARG A 1 77 ? -0.510 -11.038 -6.899 1.00 95.00 77 ARG A CA 1
ATOM 618 C C . ARG A 1 77 ? -1.601 -9.993 -6.683 1.00 95.00 77 ARG A C 1
ATOM 620 O O . ARG A 1 77 ? -2.576 -9.989 -7.434 1.00 95.00 77 ARG A O 1
ATOM 627 N N . ILE A 1 78 ? -1.429 -9.083 -5.721 1.00 95.94 78 ILE A N 1
ATOM 628 C CA . ILE A 1 78 ? -2.362 -7.968 -5.488 1.00 95.94 78 ILE A CA 1
ATOM 629 C C . ILE A 1 78 ? -2.490 -7.128 -6.758 1.00 95.94 78 ILE A C 1
ATOM 631 O O . ILE A 1 78 ? -3.602 -6.911 -7.233 1.00 95.94 78 ILE A O 1
ATOM 635 N N . ARG A 1 79 ? -1.360 -6.732 -7.353 1.00 94.75 79 ARG A N 1
ATOM 636 C CA . ARG A 1 79 ? -1.305 -5.939 -8.590 1.00 94.75 79 ARG A CA 1
ATOM 637 C C . ARG A 1 79 ? -2.057 -6.584 -9.753 1.00 94.75 79 ARG A C 1
ATOM 639 O O . ARG A 1 79 ? -2.742 -5.888 -10.498 1.00 94.75 79 ARG A O 1
ATOM 646 N N . ASN A 1 80 ? -1.900 -7.891 -9.935 1.00 93.56 80 ASN A N 1
ATOM 647 C CA . ASN A 1 80 ? -2.448 -8.582 -11.100 1.00 93.56 80 ASN A CA 1
ATOM 648 C C . ASN A 1 80 ? -3.917 -8.980 -10.916 1.00 93.56 80 ASN A C 1
ATOM 650 O O . ASN A 1 80 ? -4.690 -8.961 -11.877 1.00 93.56 80 ASN A O 1
ATOM 654 N N . LEU A 1 81 ? -4.307 -9.359 -9.698 1.00 94.69 81 LEU 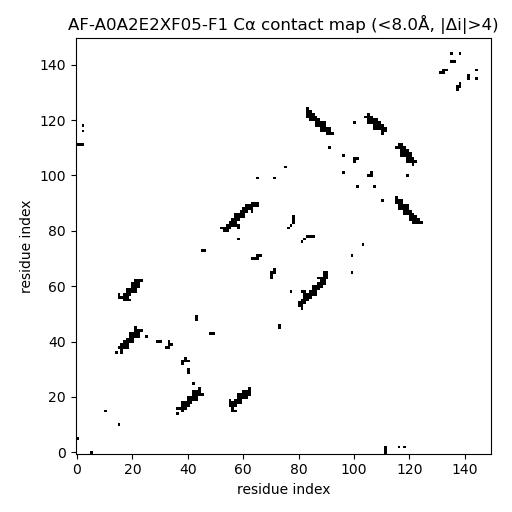A N 1
ATOM 655 C CA . LEU A 1 81 ? -5.603 -9.990 -9.452 1.00 94.69 81 LEU A CA 1
ATOM 656 C C . LEU A 1 81 ? -6.564 -9.115 -8.653 1.00 94.69 81 LEU A C 1
ATOM 658 O O . LEU A 1 81 ? -7.759 -9.154 -8.938 1.00 94.69 81 LEU A O 1
ATOM 662 N N . HIS A 1 82 ? -6.065 -8.314 -7.707 1.00 96.38 82 HIS A N 1
ATOM 663 C CA . HIS A 1 82 ? -6.902 -7.727 -6.660 1.00 96.38 82 HIS A CA 1
ATOM 664 C C . HIS A 1 82 ? -6.992 -6.206 -6.685 1.00 96.38 82 HIS A C 1
ATOM 666 O O . HIS A 1 82 ? -7.984 -5.692 -6.192 1.00 96.38 82 HIS A O 1
ATOM 672 N N . SER A 1 83 ? -6.043 -5.458 -7.250 1.00 96.31 83 SER A N 1
ATOM 673 C CA . SER A 1 83 ? -6.229 -4.014 -7.402 1.00 96.31 83 SER A CA 1
ATOM 674 C C . SER A 1 83 ? -5.360 -3.388 -8.483 1.00 96.31 83 SER A C 1
ATOM 676 O O . SER A 1 83 ? -4.166 -3.656 -8.601 1.00 96.31 83 SER A O 1
ATOM 678 N N . HIS A 1 84 ? -5.970 -2.483 -9.245 1.00 94.62 84 HIS A N 1
ATOM 679 C CA . HIS A 1 84 ? -5.276 -1.653 -10.226 1.00 94.62 84 HIS A CA 1
ATOM 680 C C . HIS A 1 84 ? -4.617 -0.420 -9.602 1.00 94.62 84 HIS A C 1
ATOM 682 O O . HIS A 1 84 ? -3.784 0.204 -10.259 1.00 94.62 84 HIS A O 1
ATOM 688 N N . LYS A 1 85 ? -4.959 -0.069 -8.357 1.00 96.38 85 LYS A N 1
ATOM 689 C CA . LYS A 1 85 ? -4.368 1.053 -7.625 1.00 96.38 85 LYS A CA 1
ATOM 690 C C . LYS A 1 85 ? -3.803 0.527 -6.320 1.00 96.38 85 LYS A C 1
ATOM 692 O O . LYS A 1 85 ? -4.520 -0.040 -5.506 1.00 96.38 85 LYS A O 1
ATOM 697 N N . ILE A 1 86 ? -2.512 0.724 -6.111 1.00 97.50 86 ILE A N 1
ATOM 698 C CA . ILE A 1 86 ? -1.843 0.303 -4.885 1.00 97.50 86 ILE A CA 1
ATOM 699 C C . ILE A 1 86 ? -1.103 1.501 -4.327 1.00 97.50 86 ILE A C 1
ATOM 701 O O . ILE A 1 86 ? -0.408 2.208 -5.060 1.00 97.50 86 ILE A O 1
ATOM 705 N N . TRP A 1 87 ? -1.252 1.718 -3.031 1.00 97.69 87 TRP A N 1
ATOM 706 C CA . TRP A 1 87 ? -0.394 2.599 -2.268 1.00 97.69 87 TRP A CA 1
ATOM 707 C C . TRP A 1 87 ? 0.368 1.766 -1.244 1.00 97.69 87 TRP A C 1
ATOM 709 O O . TRP A 1 87 ? -0.214 0.929 -0.555 1.00 97.69 87 TRP A O 1
ATOM 719 N N . LEU A 1 88 ? 1.680 1.949 -1.189 1.00 96.81 88 LEU A N 1
ATOM 720 C CA . LEU A 1 88 ? 2.575 1.105 -0.414 1.00 96.81 88 LEU A CA 1
ATOM 721 C C . LEU A 1 88 ? 3.535 1.960 0.405 1.00 96.81 88 LEU A C 1
ATOM 723 O O . LEU A 1 88 ? 4.115 2.904 -0.130 1.00 96.81 88 LEU A O 1
ATOM 727 N N . LEU A 1 89 ? 3.750 1.601 1.669 1.00 95.44 89 LEU A N 1
ATOM 728 C CA . LEU A 1 89 ? 4.862 2.094 2.478 1.00 95.44 89 LEU A CA 1
ATOM 729 C C . LEU A 1 89 ? 5.975 1.054 2.512 1.00 95.44 89 LEU A C 1
ATOM 731 O O . LEU A 1 89 ? 5.739 -0.129 2.739 1.00 95.44 89 LEU A O 1
ATOM 735 N N . ALA A 1 90 ? 7.199 1.520 2.288 1.00 94.12 90 ALA A N 1
ATOM 736 C CA . ALA A 1 90 ? 8.401 0.711 2.384 1.00 94.12 90 ALA A CA 1
ATOM 737 C C . ALA A 1 90 ? 9.439 1.391 3.284 1.00 94.12 90 ALA A C 1
ATOM 739 O O . ALA A 1 90 ? 9.558 2.625 3.256 1.00 94.12 90 ALA A O 1
ATOM 740 N N . PRO A 1 91 ? 10.257 0.607 4.007 1.00 92.56 91 PRO A N 1
ATOM 741 C CA . PRO A 1 91 ? 11.472 1.102 4.639 1.00 92.56 91 PRO A CA 1
ATOM 742 C C . PRO A 1 91 ? 12.386 1.807 3.630 1.00 92.56 91 PRO A C 1
ATOM 744 O O . PRO A 1 91 ? 12.653 1.308 2.534 1.00 92.56 91 PRO A O 1
ATOM 747 N N . ALA A 1 92 ? 12.885 2.979 4.006 1.00 87.12 92 ALA A N 1
ATOM 748 C CA . ALA A 1 92 ? 13.802 3.790 3.220 1.00 87.12 92 ALA A CA 1
ATOM 749 C C . ALA A 1 92 ? 15.222 3.641 3.771 1.00 87.12 92 ALA A C 1
ATOM 751 O O . ALA A 1 92 ? 15.683 4.457 4.564 1.00 87.12 92 ALA A O 1
ATOM 752 N N . VAL A 1 93 ? 15.924 2.593 3.332 1.00 74.88 93 VAL A N 1
ATOM 753 C CA . VAL A 1 93 ? 17.318 2.329 3.743 1.00 74.88 93 VAL A CA 1
ATOM 754 C C . VAL A 1 93 ? 18.278 3.394 3.189 1.00 74.88 93 VAL A C 1
ATOM 756 O O . VAL A 1 93 ? 19.322 3.673 3.772 1.00 74.88 93 VAL A O 1
ATOM 759 N N . ASN A 1 94 ? 17.940 4.020 2.058 1.00 77.00 94 ASN A N 1
ATOM 760 C CA . ASN A 1 94 ? 18.742 5.067 1.432 1.00 77.00 94 ASN A CA 1
ATOM 761 C C . ASN A 1 94 ? 17.865 6.069 0.652 1.00 77.00 94 ASN A C 1
ATOM 763 O O . ASN A 1 94 ? 16.640 5.963 0.596 1.00 77.00 94 ASN A O 1
ATOM 767 N N . LYS A 1 95 ? 18.501 7.077 0.037 1.00 77.94 95 LYS A N 1
ATOM 768 C CA . LYS A 1 95 ? 17.809 8.081 -0.793 1.00 77.94 95 LYS A CA 1
ATOM 769 C C . LYS A 1 95 ? 17.374 7.556 -2.169 1.00 77.94 95 LYS A C 1
ATOM 771 O O . LYS A 1 95 ? 16.674 8.274 -2.885 1.00 77.94 95 LYS A O 1
ATOM 776 N N . GLN A 1 96 ? 17.799 6.358 -2.567 1.00 83.38 96 GLN A N 1
ATOM 777 C CA . GLN A 1 96 ? 17.460 5.788 -3.867 1.00 83.38 96 GLN A CA 1
ATOM 778 C C . GLN A 1 96 ? 16.091 5.095 -3.809 1.00 83.38 96 GLN A C 1
ATOM 780 O O . GLN A 1 96 ? 15.696 4.586 -2.759 1.00 83.38 96 GLN A O 1
ATOM 785 N N . PRO A 1 97 ? 15.321 5.094 -4.909 1.00 84.56 97 PRO A N 1
ATOM 786 C CA . PRO A 1 97 ? 14.112 4.287 -4.984 1.00 84.56 97 PRO A CA 1
ATOM 787 C C . PRO A 1 97 ? 14.434 2.789 -4.891 1.00 84.56 97 PRO A C 1
ATOM 789 O O . PRO A 1 97 ? 15.483 2.337 -5.349 1.00 84.56 97 PRO A O 1
ATOM 792 N N . ASN A 1 98 ? 13.504 2.009 -4.345 1.00 91.38 98 ASN A N 1
ATOM 793 C CA . ASN A 1 98 ? 13.648 0.563 -4.245 1.00 91.38 98 ASN A CA 1
ATOM 794 C C . ASN A 1 98 ? 13.478 -0.099 -5.626 1.00 91.38 98 ASN A C 1
ATOM 796 O O . ASN A 1 98 ? 12.431 0.036 -6.260 1.00 91.38 98 ASN A O 1
ATOM 800 N N . ILE A 1 99 ? 14.502 -0.826 -6.074 1.00 91.00 99 ILE A N 1
ATOM 801 C CA . ILE A 1 99 ? 14.563 -1.428 -7.414 1.00 91.00 99 ILE A CA 1
ATOM 802 C C . ILE A 1 99 ? 13.493 -2.515 -7.611 1.00 91.00 99 ILE A C 1
ATOM 804 O O . ILE A 1 99 ? 12.944 -2.611 -8.705 1.00 91.00 99 ILE A O 1
ATOM 808 N N . GLU A 1 100 ? 13.146 -3.288 -6.577 1.00 92.69 100 GLU A N 1
ATOM 809 C CA . GLU A 1 100 ? 12.105 -4.327 -6.663 1.00 92.69 100 GLU A CA 1
ATOM 810 C C . GLU A 1 100 ? 10.736 -3.694 -6.944 1.00 92.69 100 GLU A C 1
ATOM 812 O O . GLU A 1 100 ? 10.016 -4.109 -7.854 1.00 92.69 100 GLU A O 1
ATOM 817 N N . LEU A 1 101 ? 10.416 -2.609 -6.232 1.00 94.88 101 LEU A N 1
ATOM 818 C CA . LEU A 1 101 ? 9.185 -1.847 -6.448 1.00 94.88 101 LEU A CA 1
ATOM 819 C C . LEU A 1 101 ? 9.167 -1.185 -7.833 1.00 94.88 101 LEU A C 1
ATOM 821 O O . LEU A 1 101 ? 8.153 -1.251 -8.532 1.00 94.88 101 LEU A O 1
ATOM 825 N N . LEU A 1 102 ? 10.291 -0.603 -8.269 1.00 93.44 102 LEU A N 1
ATOM 826 C CA . LEU A 1 102 ? 10.414 -0.051 -9.623 1.00 93.44 102 LEU A CA 1
ATOM 827 C C . LEU A 1 102 ? 10.200 -1.125 -10.702 1.00 93.44 102 LEU A C 1
ATOM 829 O O . LEU A 1 102 ? 9.476 -0.884 -11.667 1.00 93.44 102 LEU A O 1
ATOM 833 N N . GLY A 1 103 ? 10.782 -2.315 -10.528 1.00 92.06 103 GLY A N 1
ATOM 834 C CA . GLY A 1 103 ? 10.614 -3.454 -11.436 1.00 92.06 103 GLY A CA 1
ATOM 835 C C . GLY A 1 103 ? 9.165 -3.946 -11.519 1.00 92.06 103 GLY A C 1
ATOM 836 O O . GLY A 1 103 ? 8.711 -4.383 -12.575 1.00 92.06 103 GLY A O 1
ATOM 837 N N . LEU A 1 104 ? 8.398 -3.789 -10.437 1.00 92.88 104 LEU A N 1
ATOM 838 C CA . LEU A 1 104 ? 6.959 -4.058 -10.395 1.00 92.88 104 LEU A CA 1
ATOM 839 C C . LEU A 1 104 ? 6.096 -2.908 -10.944 1.00 92.88 104 LEU A C 1
ATOM 841 O O . LEU A 1 104 ? 4.869 -3.017 -10.945 1.00 92.88 104 LEU A O 1
ATOM 845 N N . GLY A 1 105 ? 6.708 -1.833 -11.447 1.00 93.50 105 GLY A N 1
ATOM 846 C CA . GLY A 1 105 ? 6.020 -0.695 -12.054 1.00 93.50 105 GLY A CA 1
ATOM 847 C C . GLY A 1 105 ? 5.511 0.349 -11.058 1.00 93.50 105 GLY A C 1
ATOM 848 O O . GLY A 1 105 ? 4.748 1.232 -11.454 1.00 93.50 105 GLY A O 1
ATOM 849 N N . PHE A 1 106 ? 5.914 0.274 -9.788 1.00 95.50 106 PHE A N 1
ATOM 850 C CA . PHE A 1 106 ? 5.606 1.313 -8.811 1.00 95.50 106 PHE A CA 1
ATOM 851 C C . PHE A 1 106 ? 6.442 2.565 -9.070 1.00 95.50 106 PHE A C 1
ATOM 853 O O . PHE A 1 106 ? 7.591 2.505 -9.510 1.00 95.50 106 PHE A O 1
ATOM 860 N N . ARG A 1 107 ? 5.877 3.723 -8.737 1.00 94.56 107 ARG A N 1
ATOM 861 C CA . ARG A 1 107 ? 6.575 5.008 -8.738 1.00 94.56 107 ARG A CA 1
ATOM 862 C C . ARG A 1 107 ? 6.732 5.487 -7.308 1.00 94.56 107 ARG A C 1
ATOM 864 O O . ARG A 1 107 ? 5.796 5.403 -6.519 1.00 94.56 107 ARG A O 1
ATOM 871 N N . ARG A 1 108 ? 7.912 6.006 -6.978 1.00 94.44 108 ARG A N 1
ATOM 872 C CA . ARG A 1 108 ? 8.136 6.680 -5.697 1.00 94.44 108 ARG A CA 1
ATOM 873 C C . ARG A 1 108 ? 7.269 7.938 -5.641 1.00 94.44 108 ARG A C 1
ATOM 875 O O . ARG A 1 108 ? 7.366 8.764 -6.544 1.00 94.44 108 ARG A O 1
ATOM 882 N N . GLU A 1 109 ? 6.469 8.080 -4.590 1.00 94.06 109 GLU A N 1
ATOM 883 C CA . GLU A 1 109 ? 5.622 9.258 -4.373 1.00 94.06 109 GLU A CA 1
ATOM 884 C C . GLU A 1 109 ? 6.298 10.221 -3.387 1.00 94.06 109 GLU A C 1
ATOM 886 O O . GLU A 1 109 ? 6.707 11.312 -3.778 1.00 94.06 109 GLU A O 1
ATOM 891 N N . GLN A 1 110 ? 6.500 9.810 -2.130 1.00 94.19 110 GLN A N 1
ATOM 892 C CA . GLN A 1 110 ? 7.008 10.703 -1.081 1.00 94.19 110 GLN A CA 1
ATOM 893 C C . GLN A 1 110 ? 7.932 9.992 -0.088 1.00 94.19 110 GLN A C 1
ATOM 895 O O . GLN A 1 110 ? 7.677 8.856 0.301 1.00 94.19 110 GLN A O 1
ATOM 900 N N . GLN A 1 111 ? 8.989 10.675 0.361 1.00 94.25 111 GLN A N 1
ATOM 901 C CA . GLN A 1 111 ? 9.864 10.208 1.443 1.00 94.25 111 GLN A CA 1
ATOM 902 C C . GLN A 1 111 ? 9.473 10.860 2.773 1.00 94.25 111 GLN A C 1
ATOM 904 O O . GLN A 1 111 ? 9.145 12.046 2.817 1.00 94.25 111 GLN A O 1
ATOM 909 N N . PHE A 1 112 ? 9.541 10.091 3.857 1.00 93.12 112 PHE A N 1
ATOM 910 C CA . PHE A 1 112 ? 9.170 10.517 5.202 1.00 93.12 112 PHE A CA 1
ATOM 911 C C . PHE A 1 112 ? 10.376 10.416 6.136 1.00 93.12 112 PHE A C 1
ATOM 913 O O . PHE A 1 112 ? 10.817 9.330 6.519 1.00 93.12 112 PHE A O 1
ATOM 920 N N . THR A 1 113 ? 10.907 11.575 6.509 1.00 90.62 113 THR A N 1
ATOM 921 C CA . THR A 1 113 ? 11.960 11.741 7.516 1.00 90.62 113 THR A CA 1
ATOM 922 C C . THR A 1 113 ? 11.379 12.444 8.743 1.00 90.62 113 THR A C 1
ATOM 924 O O . THR A 1 113 ? 10.677 13.442 8.564 1.00 90.62 113 THR A O 1
ATOM 927 N N . PRO A 1 114 ? 11.674 11.979 9.974 1.00 90.31 114 PRO A N 1
ATOM 928 C CA . PRO A 1 114 ? 12.727 11.022 10.346 1.00 90.31 114 PRO A CA 1
ATOM 929 C C . PRO A 1 114 ? 12.324 9.535 10.332 1.00 90.31 114 PRO A C 1
ATOM 931 O O . PRO A 1 114 ? 13.157 8.702 10.666 1.00 90.31 114 PRO A O 1
ATOM 934 N N . GLN A 1 115 ? 11.094 9.178 9.944 1.00 90.81 115 GLN A N 1
ATOM 935 C CA . GLN A 1 115 ? 10.572 7.800 10.035 1.00 90.81 115 GLN A CA 1
ATOM 936 C C . GLN A 1 115 ? 11.312 6.778 9.157 1.00 90.81 115 GLN A C 1
ATOM 938 O O . GLN A 1 115 ? 11.098 5.584 9.323 1.00 90.81 115 GLN A O 1
ATOM 943 N N . GLN A 1 116 ? 12.165 7.230 8.230 1.00 92.75 116 GLN A N 1
ATOM 944 C CA . GLN A 1 116 ? 12.867 6.376 7.267 1.00 92.75 116 GLN A CA 1
ATOM 945 C C . GLN A 1 116 ? 11.885 5.493 6.489 1.00 92.75 116 GLN A C 1
ATOM 947 O O . GLN A 1 116 ? 12.103 4.301 6.300 1.00 92.75 116 GLN A O 1
ATOM 952 N N . LEU A 1 117 ? 10.795 6.102 6.019 1.00 93.50 117 LEU A N 1
ATOM 953 C CA . LEU A 1 117 ? 9.806 5.454 5.163 1.00 93.50 117 LEU A CA 1
ATOM 954 C C . LEU A 1 117 ? 9.734 6.157 3.813 1.00 93.50 117 LEU A C 1
ATOM 956 O O . LEU A 1 117 ? 10.046 7.340 3.675 1.00 93.50 117 LEU A O 1
ATOM 960 N N . THR A 1 118 ? 9.315 5.430 2.790 1.00 95.25 118 THR A N 1
ATOM 961 C CA . THR A 1 118 ? 8.992 5.985 1.478 1.00 95.25 118 THR A CA 1
ATOM 962 C C . THR A 1 118 ? 7.692 5.372 0.987 1.00 95.25 118 THR A C 1
ATOM 964 O O . THR A 1 118 ? 7.509 4.160 1.057 1.00 95.25 118 THR A O 1
ATOM 967 N N . SER A 1 119 ? 6.797 6.221 0.491 1.00 95.88 119 SER A N 1
ATOM 968 C CA . SER A 1 119 ? 5.574 5.798 -0.178 1.00 95.88 119 SER A CA 1
ATOM 969 C C . SER A 1 119 ? 5.811 5.564 -1.661 1.00 95.88 119 SER A C 1
ATOM 971 O O . SER A 1 119 ? 6.569 6.282 -2.327 1.00 95.88 119 SER A O 1
ATOM 973 N N . TYR A 1 120 ? 5.117 4.560 -2.170 1.00 96.75 120 TYR A N 1
ATOM 974 C CA . TYR A 1 120 ? 5.099 4.181 -3.565 1.00 96.75 120 TYR A CA 1
ATOM 975 C C . TYR A 1 120 ? 3.659 4.031 -4.033 1.00 96.75 120 TYR A C 1
ATOM 977 O O . TYR A 1 120 ? 2.812 3.483 -3.330 1.00 96.75 120 TYR A O 1
ATOM 985 N N . GLY A 1 121 ? 3.405 4.492 -5.250 1.00 96.12 121 GLY A N 1
ATOM 986 C CA . GLY A 1 121 ? 2.126 4.369 -5.921 1.00 96.12 121 GLY A CA 1
ATOM 987 C C . GLY A 1 121 ? 2.241 3.478 -7.145 1.00 96.12 121 GLY A C 1
ATOM 988 O O . GLY A 1 121 ? 3.143 3.640 -7.970 1.00 96.12 121 GLY A O 1
ATOM 989 N N . TYR A 1 122 ? 1.290 2.571 -7.296 1.00 95.69 122 TYR A N 1
ATOM 990 C CA . TYR A 1 122 ? 0.987 1.911 -8.555 1.00 95.69 122 TYR A CA 1
ATOM 991 C C . TYR A 1 122 ? -0.426 2.301 -8.972 1.00 95.69 122 TYR A C 1
ATOM 993 O O . TYR A 1 122 ? -1.342 2.326 -8.150 1.00 95.69 122 TYR A O 1
ATOM 1001 N N . ASN A 1 123 ? -0.607 2.631 -10.244 1.00 92.94 123 ASN A N 1
ATOM 1002 C CA . ASN A 1 123 ? -1.919 2.897 -10.810 1.00 92.94 123 ASN A CA 1
ATOM 1003 C C . ASN A 1 123 ? -1.912 2.451 -12.274 1.00 92.94 123 ASN A C 1
ATOM 1005 O O . ASN A 1 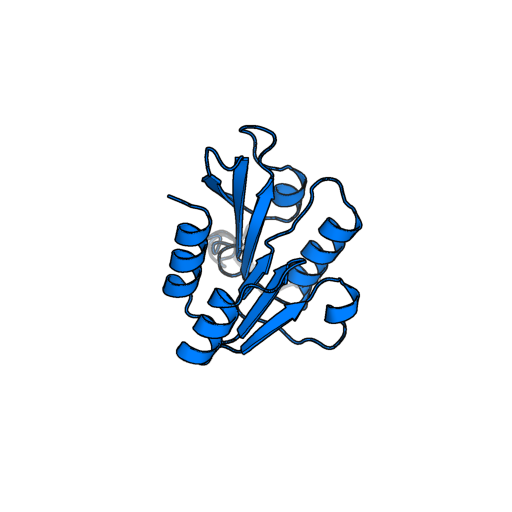123 ? -1.192 3.011 -13.097 1.00 92.94 123 ASN A O 1
ATOM 1009 N N . LEU A 1 124 ? -2.689 1.421 -12.600 1.00 86.50 124 LEU A N 1
ATOM 1010 C CA . LEU A 1 124 ? -2.765 0.913 -13.967 1.00 86.50 124 LEU A CA 1
ATOM 1011 C C . LEU A 1 124 ? -3.451 1.916 -14.909 1.00 86.50 124 LEU A C 1
ATOM 1013 O O . LEU A 1 124 ? -3.063 2.017 -16.072 1.00 86.50 124 LEU A O 1
ATOM 1017 N N . ASP A 1 125 ? -4.400 2.708 -14.403 1.00 79.31 125 ASP A N 1
ATOM 1018 C CA . ASP A 1 125 ? -5.194 3.650 -15.206 1.00 79.31 125 ASP A CA 1
ATOM 1019 C C . ASP A 1 125 ? -4.330 4.769 -15.810 1.00 79.31 125 ASP A C 1
ATOM 1021 O O . ASP A 1 125 ? -4.658 5.322 -16.857 1.00 79.31 125 ASP A O 1
ATOM 1025 N N . ASN A 1 126 ? -3.197 5.091 -15.174 1.00 69.19 126 ASN A N 1
ATOM 1026 C CA . ASN A 1 126 ? -2.236 6.087 -15.658 1.00 69.19 126 ASN A CA 1
ATOM 1027 C C . ASN A 1 126 ? -0.934 5.470 -16.200 1.00 69.19 126 ASN A C 1
ATOM 1029 O O . ASN A 1 126 ? 0.025 6.191 -16.494 1.00 69.19 126 ASN A O 1
ATOM 1033 N N . TYR A 1 127 ? -0.887 4.141 -16.331 1.00 59.50 127 TYR A N 1
ATOM 1034 C CA . TYR A 1 127 ? 0.324 3.423 -16.718 1.00 59.50 127 TYR A CA 1
ATOM 1035 C C . TYR A 1 127 ? 0.650 3.606 -18.204 1.00 59.50 127 TYR A C 1
ATOM 1037 O O . TYR A 1 127 ? 1.796 3.882 -18.562 1.00 59.50 127 TYR A O 1
ATOM 1045 N N . ASN A 1 128 ? -0.362 3.521 -19.071 1.00 59.41 128 ASN A N 1
ATOM 1046 C CA . ASN A 1 128 ? -0.228 3.797 -20.497 1.00 59.41 128 ASN A CA 1
ATOM 1047 C C . ASN A 1 128 ? -0.890 5.132 -20.835 1.00 59.41 128 ASN A C 1
ATOM 1049 O O . ASN A 1 128 ? -2.094 5.197 -21.074 1.00 59.41 128 ASN A O 1
ATOM 1053 N N . HIS A 1 129 ? -0.097 6.198 -20.943 1.00 58.53 129 HIS A N 1
ATOM 1054 C CA . HIS A 1 129 ? -0.543 7.346 -21.730 1.00 58.53 129 HIS A CA 1
ATOM 1055 C C . HIS A 1 129 ? -0.872 6.862 -23.147 1.00 58.53 129 HIS A C 1
ATOM 1057 O O . HIS A 1 129 ? -0.076 6.129 -23.745 1.00 58.53 129 HIS A O 1
ATOM 1063 N N . LYS A 1 130 ? -2.035 7.259 -23.683 1.00 57.88 130 LYS A N 1
ATOM 1064 C CA . LYS A 1 130 ? -2.366 7.059 -25.100 1.00 57.88 130 LYS A CA 1
ATOM 1065 C C . LYS A 1 130 ? -1.206 7.606 -25.928 1.00 57.88 130 LYS A C 1
ATOM 1067 O O . LYS A 1 130 ? -0.974 8.810 -25.954 1.00 57.88 130 LYS A O 1
ATOM 1072 N N . ARG A 1 131 ? -0.447 6.715 -26.561 1.00 63.22 131 ARG A N 1
ATOM 1073 C CA . ARG A 1 131 ? 0.662 7.110 -27.425 1.00 63.22 131 ARG A CA 1
ATOM 1074 C C . ARG A 1 131 ? 0.090 7.446 -28.796 1.00 63.22 131 ARG A C 1
ATOM 1076 O O . ARG A 1 131 ? -0.630 6.631 -29.366 1.00 63.22 131 ARG A O 1
ATOM 1083 N N . GLU A 1 132 ? 0.423 8.615 -29.333 1.00 61.66 132 GLU A N 1
ATOM 1084 C CA . GLU A 1 132 ? -0.117 9.072 -30.623 1.00 61.66 132 GLU A CA 1
ATOM 1085 C C . GLU A 1 132 ? 0.276 8.175 -31.809 1.00 61.66 132 GLU A C 1
ATOM 1087 O O . GLU A 1 132 ? -0.429 8.151 -32.816 1.00 61.66 132 GLU A O 1
ATOM 1092 N N . TRP A 1 133 ? 1.347 7.383 -31.686 1.00 62.16 133 TRP A N 1
ATOM 1093 C CA . TRP A 1 133 ? 1.800 6.459 -32.733 1.00 62.16 133 TRP A CA 1
ATOM 1094 C C . TRP A 1 133 ? 0.923 5.205 -32.893 1.00 62.16 133 TRP A C 1
ATOM 1096 O O . TRP A 1 133 ? 0.958 4.573 -33.941 1.00 62.16 133 TRP A O 1
ATOM 1106 N N . ASN A 1 134 ? 0.070 4.888 -31.910 1.00 58.16 134 ASN A N 1
ATOM 1107 C CA . ASN A 1 134 ? -0.983 3.868 -32.034 1.00 58.16 134 ASN A CA 1
ATOM 1108 C C . ASN A 1 134 ? -2.289 4.462 -32.593 1.00 58.16 134 ASN A C 1
ATOM 1110 O O . ASN A 1 134 ? -3.389 4.064 -32.211 1.00 58.16 134 ASN A O 1
ATOM 1114 N N . SER A 1 135 ? -2.173 5.453 -33.476 1.00 66.12 135 SER A N 1
ATOM 1115 C CA . SER A 1 135 ? -3.296 5.982 -34.244 1.00 66.12 135 SER A CA 1
ATOM 1116 C C . SER A 1 135 ? -3.127 5.620 -35.721 1.00 66.12 135 SER A C 1
ATOM 1118 O O . SER A 1 135 ? -1.990 5.538 -36.195 1.00 66.12 135 SER A O 1
ATOM 1120 N N . PRO A 1 136 ? -4.229 5.479 -36.481 1.00 63.66 136 PRO A N 1
ATOM 1121 C CA . PRO A 1 136 ? -4.167 5.174 -37.911 1.00 63.66 136 PRO A CA 1
ATOM 1122 C C . PRO A 1 136 ? -3.267 6.139 -38.696 1.00 63.66 136 PRO A C 1
ATOM 1124 O O . PRO A 1 136 ? -2.647 5.754 -39.676 1.00 63.66 136 PRO A O 1
ATOM 1127 N N . LYS A 1 137 ? -3.168 7.396 -38.241 1.00 69.00 137 LYS A N 1
ATOM 1128 C CA . LYS A 1 137 ? -2.410 8.470 -38.893 1.00 69.00 137 LYS A CA 1
ATOM 1129 C C . LYS A 1 137 ? -0.887 8.351 -38.731 1.00 69.00 137 LYS A C 1
ATOM 1131 O O . LYS A 1 137 ? -0.160 8.912 -39.540 1.00 69.00 137 LYS A O 1
ATOM 1136 N N . HIS A 1 138 ? -0.412 7.653 -37.699 1.00 67.12 138 HIS A N 1
ATOM 1137 C CA . HIS A 1 138 ? 1.010 7.592 -37.330 1.00 67.12 138 HIS A CA 1
ATOM 1138 C C . HIS A 1 138 ? 1.560 6.159 -37.275 1.00 67.12 138 HIS A C 1
ATOM 1140 O O . HIS A 1 138 ? 2.691 5.944 -36.838 1.00 67.12 138 HIS A O 1
ATOM 1146 N N . TRP A 1 139 ? 0.771 5.175 -37.711 1.00 69.44 139 TRP A N 1
ATOM 1147 C CA . TRP A 1 139 ? 1.241 3.811 -37.908 1.00 69.44 139 TRP A CA 1
ATOM 1148 C C . TRP A 1 139 ? 2.249 3.775 -39.059 1.00 69.44 139 TRP A C 1
ATOM 1150 O O . TRP A 1 139 ? 2.087 4.490 -40.044 1.00 69.44 139 TRP A O 1
ATOM 1160 N N . ALA A 1 140 ? 3.261 2.911 -38.978 1.00 70.31 140 ALA A N 1
ATOM 1161 C CA . ALA A 1 140 ? 4.321 2.815 -39.989 1.00 70.31 140 ALA A CA 1
ATOM 1162 C C . ALA A 1 140 ? 3.820 2.435 -41.404 1.00 70.31 140 ALA A C 1
ATOM 1164 O O . ALA A 1 140 ? 4.582 2.487 -42.364 1.00 70.31 140 ALA A O 1
ATOM 1165 N N . ASN A 1 141 ? 2.550 2.039 -41.525 1.00 73.00 141 ASN A N 1
ATOM 1166 C CA . ASN A 1 141 ? 1.875 1.679 -42.769 1.00 73.00 141 ASN A CA 1
ATOM 1167 C C . ASN A 1 141 ? 0.347 1.947 -42.644 1.00 73.00 141 ASN A C 1
ATOM 1169 O O . ASN A 1 141 ? -0.428 1.024 -42.357 1.00 73.00 141 ASN A O 1
ATOM 1173 N N . PRO A 1 142 ? -0.087 3.220 -42.712 1.00 76.12 142 PRO A N 1
ATOM 1174 C CA . PRO A 1 142 ? -1.464 3.639 -42.426 1.00 76.12 142 PRO A CA 1
ATOM 1175 C C . PRO A 1 142 ? -2.519 2.883 -43.240 1.00 76.12 142 PRO A C 1
ATOM 1177 O O . PRO A 1 142 ? -3.604 2.582 -42.742 1.00 76.12 142 PRO A O 1
ATOM 1180 N N . GLU A 1 143 ? -2.191 2.535 -44.485 1.00 78.44 143 GLU A N 1
ATOM 1181 C CA . GLU A 1 143 ? -3.064 1.818 -45.407 1.00 78.44 143 GLU A CA 1
ATOM 1182 C C . GLU A 1 143 ? -3.372 0.380 -44.972 1.00 78.44 143 GLU A C 1
ATOM 1184 O O . GLU A 1 143 ? -4.384 -0.173 -45.407 1.00 78.44 143 GLU A O 1
ATOM 1189 N N . ASN A 1 144 ? -2.553 -0.210 -44.098 1.00 74.69 144 ASN A N 1
ATOM 1190 C CA . ASN A 1 144 ? -2.728 -1.560 -43.562 1.00 74.69 144 ASN A CA 1
ATOM 1191 C C . ASN A 1 144 ? -3.338 -1.591 -42.151 1.00 74.69 144 ASN A C 1
ATOM 1193 O O . ASN A 1 144 ? -3.545 -2.675 -41.598 1.00 74.69 144 ASN A O 1
ATOM 1197 N N . TRP A 1 145 ? -3.669 -0.431 -41.573 1.00 72.50 145 TRP A N 1
ATOM 1198 C CA . TRP A 1 145 ? -4.298 -0.344 -40.255 1.00 72.50 145 TRP A CA 1
ATOM 1199 C C . TRP A 1 145 ? -5.603 -1.156 -40.198 1.00 72.50 145 TRP A C 1
ATOM 1201 O O . TRP A 1 145 ? -6.537 -0.918 -40.964 1.00 72.50 145 TRP A O 1
ATOM 1211 N N . GLY A 1 146 ? -5.667 -2.127 -39.282 1.00 71.94 146 GLY A N 1
ATOM 1212 C CA . G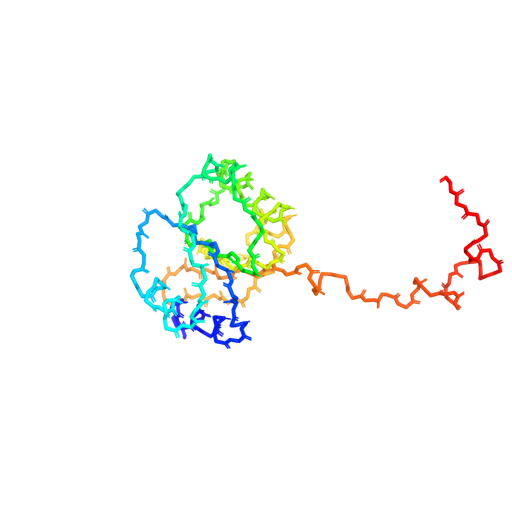LY A 1 146 ? -6.846 -2.969 -39.053 1.00 71.94 146 GLY A CA 1
ATOM 1213 C C . GLY A 1 146 ? -7.143 -4.018 -40.134 1.00 71.94 146 GLY A C 1
ATOM 1214 O O . GLY A 1 146 ? -8.171 -4.686 -40.035 1.00 71.94 146 GLY A O 1
ATOM 1215 N N . LYS A 1 147 ? -6.279 -4.177 -41.150 1.00 78.75 147 LYS A N 1
ATOM 1216 C CA . LYS A 1 147 ? -6.492 -5.123 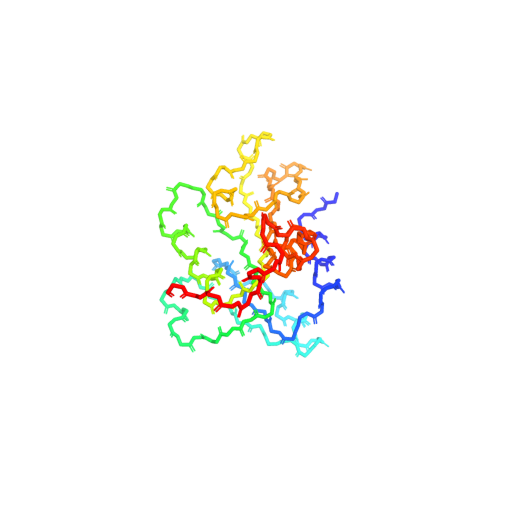-42.265 1.00 78.75 147 LYS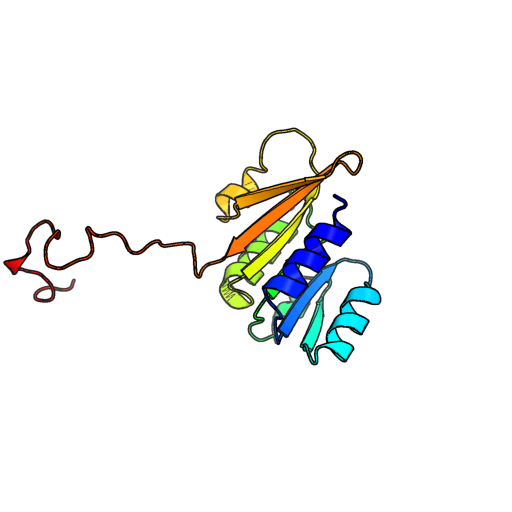 A CA 1
ATOM 1217 C C . LYS A 1 147 ? -5.856 -6.493 -42.052 1.00 78.75 147 LYS A C 1
ATOM 1219 O O . LYS A 1 147 ? -6.380 -7.482 -42.552 1.00 78.75 147 LYS A O 1
ATOM 1224 N N . TYR A 1 148 ? -4.748 -6.549 -41.321 1.00 68.94 148 TYR A N 1
ATOM 1225 C CA . TYR A 1 148 ? -4.005 -7.780 -41.079 1.00 68.94 148 TYR A CA 1
ATOM 1226 C C . TYR A 1 148 ? -3.757 -7.940 -39.582 1.00 68.94 148 TYR A C 1
ATOM 1228 O O . TYR A 1 148 ? -3.274 -7.020 -38.923 1.00 68.94 148 TYR A O 1
ATOM 1236 N N . TRP A 1 149 ? -4.093 -9.118 -39.073 1.00 66.12 149 TRP A N 1
ATOM 1237 C CA . TRP A 1 149 ? -3.818 -9.573 -37.715 1.00 66.12 149 TRP A CA 1
ATOM 1238 C C . TRP A 1 149 ? -3.058 -10.896 -37.857 1.00 66.12 149 TRP A C 1
ATOM 1240 O O . TRP A 1 149 ? -3.339 -11.645 -38.795 1.00 66.12 149 TRP A O 1
ATOM 1250 N N . TRP A 1 150 ? -2.068 -11.142 -37.002 1.00 59.84 150 TRP A N 1
ATOM 1251 C CA . TRP A 1 150 ? -1.379 -12.436 -36.937 1.00 59.84 150 TRP A CA 1
ATOM 1252 C C . TRP A 1 150 ? -2.184 -13.445 -36.120 1.00 59.84 150 TRP A C 1
ATOM 1254 O O . TRP A 1 150 ? -2.850 -13.020 -35.146 1.00 59.84 150 TRP A O 1
#

Radius of gyration: 18.42 Å; Cα contacts (8 Å, |Δi|>4): 205; chains: 1; bounding box: 38×33×59 Å

Nearest PDB structures (foldseek):
  1vlm-assembly1_A  TM=5.217E-01  e=1.216E-02  Thermotoga maritima MSB8
  4kwc-assembly1_A  TM=5.871E-01  e=2.827E-02  Bacillus pumilus
  5dm1-assembly1_A  TM=5.748E-01  e=6.575E-02  Bacillus pumilus ATCC 7061
  5dm4-assembly1_A  TM=5.491E-01  e=5.071E-02  Bacillus pumilus ATCC 7061
  5dm2-assembly1_A  TM=5.302E-01  e=7.486E-02  Bacillus pumilus ATCC 7061

Sequence (150 aa):
MLPQDALWNRLQQQLPQSLLLITDSPIPAIEQWGIEHQCQVVHIKSATDLNNLGRFELALVLDWQPHSQQHTELLARIRNLHSHKIWLLAPAVNKQPNIELLGLGFRREQQFTPQQLTSYGYNLDNYNHKREWNSPKHWANPENWGKYWW